Protein AF-W1YJE1-F1 (afdb_monomer_lite)

Radius of gyration: 13.72 Å; chains: 1; bounding box: 38×40×28 Å

Organism: NCBI:txid408170

pLDDT: mean 97.0, std 4.39, range [67.75, 98.88]

Foldseek 3Di:
DLVVDAAFEEWEFEDDDPFGKGAEDDDVQVVCVVNRYHYLNYPPPDPDGIDTDHVVSCVVSPGPYYHYDAPDPDPVDRPRVVVVVVVVVPPD

InterPro domains:
  IPR002491 ABC transporter periplasmic binding domain [PS50983] (1-92)
  IPR050902 ABC Transporter Solute-Binding [PTHR30535] (3-91)

Structure (mmCIF, N/CA/C/O backbone):
data_AF-W1YJE1-F1
#
_entry.id   AF-W1YJE1-F1
#
loop_
_atom_site.group_PDB
_atom_site.id
_atom_site.type_symbol
_atom_site.label_atom_id
_atom_site.label_alt_id
_atom_site.label_comp_id
_atom_site.label_asym_id
_atom_site.label_entity_id
_atom_site.label_seq_id
_atom_site.pdbx_PDB_ins_code
_atom_site.Cartn_x
_atom_site.Cartn_y
_atom_site.Cartn_z
_atom_site.occupancy
_atom_site.B_iso_or_equiv
_atom_site.auth_seq_id
_atom_site.auth_comp_id
_atom_site.auth_asym_id
_atom_site.auth_atom_id
_atom_site.pdbx_PDB_model_num
ATOM 1 N N . LYS A 1 1 ? 1.196 -26.485 -0.244 1.00 67.75 1 LYS A N 1
ATOM 2 C CA . LYS A 1 1 ? 1.019 -25.581 -1.418 1.00 67.75 1 LYS A CA 1
ATOM 3 C C . LYS A 1 1 ? 0.527 -24.229 -0.884 1.00 67.75 1 LYS A C 1
ATOM 5 O O . LYS A 1 1 ? 0.013 -24.227 0.222 1.00 67.75 1 LYS A O 1
ATOM 10 N N . LEU A 1 2 ? 0.649 -23.102 -1.607 1.00 81.62 2 LEU A N 1
ATOM 11 C CA . LEU A 1 2 ? 0.176 -21.781 -1.114 1.00 81.62 2 LEU A CA 1
ATOM 12 C C . LEU A 1 2 ? -1.279 -21.810 -0.605 1.00 81.62 2 LEU A C 1
ATOM 14 O O . LEU A 1 2 ? -1.594 -21.177 0.390 1.00 81.62 2 LEU A O 1
ATOM 18 N N . LYS A 1 3 ? -2.132 -22.625 -1.238 1.00 83.44 3 LYS A N 1
ATOM 19 C CA . LYS A 1 3 ? -3.535 -22.850 -0.853 1.00 83.44 3 LYS A CA 1
ATOM 20 C C . LYS A 1 3 ? -3.761 -23.371 0.580 1.00 83.44 3 LYS A C 1
ATOM 22 O O . LYS A 1 3 ? -4.884 -23.302 1.054 1.00 83.44 3 LYS A O 1
ATOM 27 N N . ASP A 1 4 ? -2.734 -23.933 1.219 1.00 91.50 4 ASP A N 1
ATOM 28 C CA . ASP A 1 4 ? -2.827 -24.546 2.552 1.00 91.50 4 ASP A CA 1
ATOM 29 C C . ASP A 1 4 ? -2.267 -23.613 3.651 1.00 91.50 4 ASP A C 1
ATOM 31 O O . ASP A 1 4 ? -2.263 -23.972 4.825 1.00 91.50 4 ASP A O 1
ATOM 35 N N . LEU A 1 5 ? -1.764 -22.430 3.273 1.00 95.12 5 LEU A N 1
ATOM 36 C CA . LEU A 1 5 ? -1.234 -21.413 4.183 1.00 95.12 5 LEU A CA 1
ATOM 37 C C . LEU A 1 5 ? -2.264 -20.290 4.397 1.00 95.12 5 LEU A C 1
ATOM 39 O O . LEU A 1 5 ? -3.067 -20.017 3.499 1.00 95.12 5 LEU A O 1
ATOM 43 N N . PRO A 1 6 ? -2.250 -19.611 5.560 1.00 96.06 6 PRO A N 1
ATOM 44 C CA . PRO A 1 6 ? -3.142 -18.486 5.805 1.00 96.06 6 PRO A CA 1
ATOM 45 C C . PRO A 1 6 ? -2.850 -17.334 4.837 1.00 96.06 6 PRO A C 1
ATOM 47 O O . PRO A 1 6 ? -1.693 -16.980 4.602 1.00 96.06 6 PRO A O 1
ATOM 50 N N . ARG A 1 7 ? -3.917 -16.730 4.308 1.00 97.44 7 ARG A N 1
ATOM 51 C CA . ARG A 1 7 ? -3.843 -15.501 3.506 1.00 97.44 7 ARG A CA 1
ATOM 52 C C . ARG A 1 7 ? -3.452 -14.316 4.391 1.00 97.44 7 ARG A C 1
ATOM 54 O O . ARG A 1 7 ? -3.677 -14.353 5.602 1.00 97.44 7 ARG A O 1
ATOM 61 N N . LYS A 1 8 ? -2.871 -13.281 3.789 1.00 98.25 8 LYS A N 1
ATOM 62 C CA . LYS A 1 8 ? -2.415 -12.063 4.468 1.00 98.25 8 LYS A CA 1
ATOM 63 C C . LYS A 1 8 ? -3.105 -10.833 3.911 1.00 98.25 8 LYS A C 1
ATOM 65 O O . LYS A 1 8 ? -3.208 -10.676 2.699 1.00 98.25 8 LYS A O 1
ATOM 70 N N . ARG A 1 9 ? -3.555 -9.958 4.802 1.00 98.69 9 ARG A N 1
ATOM 71 C CA . ARG A 1 9 ? -4.137 -8.657 4.478 1.00 98.69 9 ARG A CA 1
ATOM 72 C C . ARG A 1 9 ? -3.005 -7.680 4.206 1.00 98.69 9 ARG A C 1
ATOM 74 O O . ARG A 1 9 ? -2.116 -7.527 5.040 1.00 98.69 9 ARG A O 1
ATOM 81 N N . VAL A 1 10 ? -3.026 -7.020 3.059 1.00 98.88 10 VAL A N 1
ATOM 82 C CA . VAL A 1 10 ? -1.975 -6.076 2.673 1.00 98.88 10 VAL A CA 1
ATOM 83 C C . VAL A 1 10 ? -2.567 -4.724 2.326 1.00 98.88 10 VAL A C 1
ATOM 85 O O . VAL A 1 10 ? -3.637 -4.642 1.730 1.00 98.88 10 VAL A O 1
ATOM 88 N N . PHE A 1 11 ? -1.860 -3.662 2.679 1.00 98.88 11 PHE A N 1
ATOM 89 C CA . PHE A 1 11 ? -2.149 -2.308 2.232 1.00 98.88 11 PHE A CA 1
ATOM 90 C C . PHE A 1 11 ? -1.018 -1.834 1.322 1.00 98.88 11 PHE A C 1
ATOM 92 O O . PHE A 1 11 ? 0.149 -2.010 1.660 1.00 98.88 11 PHE A O 1
ATOM 99 N N . ILE A 1 12 ? -1.350 -1.266 0.163 1.00 98.88 12 ILE A N 1
ATOM 100 C CA . ILE A 1 12 ? -0.358 -0.728 -0.771 1.00 98.88 12 ILE A CA 1
ATOM 101 C C . ILE A 1 12 ? -0.241 0.770 -0.525 1.00 98.88 12 ILE A C 1
ATOM 103 O O . ILE A 1 12 ? -1.190 1.511 -0.765 1.00 98.88 12 ILE A O 1
ATOM 107 N N . TYR A 1 13 ? 0.919 1.205 -0.059 1.00 98.81 13 TYR A N 1
ATOM 108 C CA . TYR A 1 13 ? 1.236 2.599 0.184 1.00 98.81 13 TYR A CA 1
ATOM 109 C C . TYR A 1 13 ? 2.157 3.107 -0.923 1.00 98.81 13 TYR A C 1
ATOM 111 O O . TYR A 1 13 ? 3.329 2.740 -1.001 1.00 98.81 13 TYR A O 1
ATOM 119 N N . ASP A 1 14 ? 1.609 3.930 -1.805 1.00 98.75 14 ASP A N 1
ATOM 120 C CA . ASP A 1 14 ? 2.375 4.545 -2.884 1.00 98.75 14 ASP A CA 1
ATOM 121 C C . ASP A 1 14 ? 3.095 5.805 -2.394 1.00 98.75 14 ASP A C 1
ATOM 123 O O . ASP A 1 14 ? 4.317 5.942 -2.477 1.00 98.75 14 ASP A O 1
ATOM 127 N N . SER A 1 15 ? 2.303 6.713 -1.837 1.00 98.38 15 SER A N 1
ATOM 128 C CA . SER A 1 15 ? 2.685 8.044 -1.387 1.00 98.38 15 SER A CA 1
ATOM 129 C C . SER A 1 15 ? 1.551 8.625 -0.537 1.00 98.38 15 SER A C 1
ATOM 131 O O . SER A 1 15 ? 0.501 7.999 -0.368 1.00 98.38 15 SER A O 1
ATOM 133 N N . GLU A 1 16 ? 1.731 9.832 -0.007 1.00 97.06 16 GLU A N 1
ATOM 134 C CA . GLU A 1 16 ? 0.643 10.569 0.626 1.00 97.06 16 GLU A CA 1
ATOM 135 C C . GLU A 1 16 ? 0.737 12.073 0.369 1.00 97.06 16 GLU A C 1
ATOM 137 O O . GLU A 1 16 ? 1.814 12.635 0.181 1.00 97.06 16 GLU A O 1
ATOM 142 N N . ASP A 1 17 ? -0.425 12.715 0.416 1.00 95.00 17 ASP A N 1
ATOM 143 C CA . ASP A 1 17 ? -0.599 14.167 0.470 1.00 95.00 17 ASP A CA 1
ATOM 144 C C . ASP A 1 17 ? -1.835 14.437 1.339 1.00 95.00 17 ASP A C 1
ATOM 146 O O . ASP A 1 17 ? -2.973 14.518 0.854 1.00 95.00 17 ASP A O 1
ATOM 150 N N . GLY A 1 18 ? -1.613 14.370 2.657 1.00 95.00 18 GLY A N 1
ATOM 151 C CA . GLY A 1 18 ? -2.636 14.337 3.713 1.00 95.00 18 GLY A CA 1
ATOM 152 C C . GLY A 1 18 ? -3.415 13.017 3.803 1.00 95.00 18 GLY A C 1
ATOM 153 O O . GLY A 1 18 ? -3.718 12.547 4.894 1.00 95.00 18 GLY A O 1
ATOM 154 N N . GLN A 1 19 ? -3.712 12.400 2.661 1.00 97.56 19 GLN A N 1
ATOM 155 C CA . GLN A 1 19 ? -4.354 11.093 2.529 1.00 97.56 19 GLN A CA 1
ATOM 156 C C . GLN A 1 19 ? -3.429 10.135 1.774 1.00 97.56 19 GLN A C 1
ATOM 158 O O . GLN A 1 19 ? -2.715 10.590 0.870 1.00 97.56 19 GLN A O 1
ATOM 163 N N . PRO A 1 20 ? -3.466 8.825 2.076 1.00 98.25 20 PRO A N 1
ATOM 164 C CA . PRO A 1 20 ? -2.651 7.863 1.360 1.00 98.25 20 PRO A CA 1
ATOM 165 C C . PRO A 1 20 ? -3.145 7.713 -0.079 1.00 98.25 20 PRO A C 1
ATOM 167 O O . PRO A 1 20 ? -4.344 7.565 -0.332 1.00 98.25 20 PRO A O 1
ATOM 170 N N . PHE A 1 21 ? -2.219 7.699 -1.026 1.00 98.75 21 PHE A N 1
ATOM 171 C CA . PHE A 1 21 ? -2.475 7.247 -2.384 1.00 98.75 21 PHE A CA 1
ATOM 172 C C . PHE A 1 21 ? -2.239 5.735 -2.448 1.00 98.75 21 PHE A C 1
ATOM 174 O O . PHE A 1 21 ? -1.225 5.225 -1.965 1.00 98.75 21 PHE A O 1
ATOM 181 N N . THR A 1 22 ? -3.213 4.991 -2.970 1.00 98.88 22 THR A N 1
ATOM 182 C CA . THR A 1 22 ? -3.236 3.527 -2.862 1.00 98.88 22 THR A CA 1
ATOM 183 C C . THR A 1 22 ? -3.918 2.871 -4.058 1.00 98.88 22 THR A C 1
ATOM 185 O O . THR A 1 22 ? -4.644 3.521 -4.819 1.00 98.88 22 THR A O 1
ATOM 188 N N . ALA A 1 23 ? -3.675 1.571 -4.225 1.00 98.81 23 ALA A N 1
ATOM 189 C CA . ALA A 1 23 ? -4.342 0.747 -5.220 1.00 98.81 23 ALA A CA 1
ATOM 190 C C . ALA A 1 23 ? -5.679 0.227 -4.674 1.00 98.81 23 ALA A C 1
ATOM 192 O O . ALA A 1 23 ? -5.730 -0.239 -3.538 1.00 98.81 23 ALA A O 1
ATOM 193 N N . PHE A 1 24 ? -6.733 0.226 -5.491 1.00 98.69 24 PHE A N 1
ATOM 194 C CA . PHE A 1 24 ? -8.043 -0.339 -5.135 1.00 98.69 24 PHE A CA 1
ATOM 195 C C . PHE A 1 24 ? -8.303 -1.635 -5.908 1.00 98.69 24 PHE A C 1
ATOM 197 O O . PHE A 1 24 ? -8.112 -2.730 -5.374 1.00 98.69 24 PHE A O 1
ATOM 204 N N . GLU A 1 25 ? -8.673 -1.535 -7.184 1.00 98.50 25 GLU A N 1
ATOM 205 C CA . GLU A 1 25 ? -8.998 -2.684 -8.034 1.00 98.50 25 GLU A CA 1
ATOM 206 C C . GLU A 1 25 ? -8.004 -2.869 -9.191 1.00 98.50 25 GLU A C 1
ATOM 208 O O . GLU A 1 25 ? -7.069 -2.096 -9.400 1.00 98.50 25 GLU A O 1
ATOM 213 N N . GLY A 1 26 ? -8.187 -3.934 -9.969 1.00 98.25 26 GLY A N 1
ATOM 214 C CA . GLY A 1 26 ? -7.410 -4.178 -11.183 1.00 98.25 26 GLY A CA 1
ATOM 215 C C . GLY A 1 26 ? -6.094 -4.916 -10.938 1.00 98.25 26 GLY A C 1
ATOM 216 O O . GLY A 1 26 ? -6.021 -5.832 -10.119 1.00 98.25 26 GLY A O 1
ATOM 217 N N . TYR A 1 27 ? -5.064 -4.573 -11.719 1.00 98.62 27 TYR A N 1
ATOM 218 C CA . TYR A 1 27 ? -3.868 -5.406 -11.882 1.00 98.62 27 TYR A CA 1
ATOM 219 C C . TYR A 1 27 ? -3.150 -5.713 -10.561 1.00 98.62 27 TYR A C 1
ATOM 221 O O . TYR A 1 27 ? -3.007 -6.886 -10.225 1.00 98.62 27 TYR A O 1
ATOM 229 N N . THR A 1 28 ? -2.765 -4.686 -9.791 1.00 98.56 28 THR A N 1
ATOM 230 C CA . THR A 1 28 ? -2.031 -4.831 -8.518 1.00 98.56 28 THR A CA 1
ATOM 231 C C . THR A 1 28 ? -2.767 -5.752 -7.543 1.00 98.56 28 THR A C 1
ATOM 233 O O . THR A 1 28 ? -2.192 -6.705 -7.022 1.00 98.56 28 THR A O 1
ATOM 236 N N . THR A 1 29 ? -4.068 -5.528 -7.358 1.00 98.56 29 THR A N 1
ATOM 237 C CA . THR A 1 29 ? -4.924 -6.359 -6.503 1.00 98.56 29 THR A CA 1
ATOM 238 C C . THR A 1 29 ? -5.007 -7.801 -7.010 1.00 98.56 29 THR A C 1
ATOM 240 O O . THR A 1 29 ? -4.905 -8.744 -6.224 1.00 98.56 29 THR A O 1
ATOM 243 N N . ASN A 1 30 ? -5.169 -7.999 -8.319 1.00 98.56 30 ASN A N 1
ATOM 244 C CA . ASN A 1 30 ? -5.346 -9.329 -8.899 1.00 98.56 30 ASN A CA 1
ATOM 245 C C . ASN A 1 30 ? -4.077 -10.182 -8.819 1.00 98.56 30 ASN A C 1
ATOM 247 O O . ASN A 1 30 ? -4.180 -11.369 -8.512 1.00 98.56 30 ASN A O 1
ATOM 251 N N . ILE A 1 31 ? -2.891 -9.604 -9.034 1.00 98.50 31 ILE A N 1
ATOM 252 C CA . ILE A 1 31 ? -1.634 -10.358 -8.923 1.00 98.50 31 ILE A CA 1
ATOM 253 C C . ILE A 1 31 ? -1.309 -10.727 -7.469 1.00 98.50 31 ILE A C 1
ATOM 255 O O . ILE A 1 31 ? -0.864 -11.844 -7.214 1.00 98.50 31 ILE A O 1
ATOM 259 N N . LEU A 1 32 ? -1.596 -9.844 -6.503 1.00 98.38 32 LEU A N 1
ATOM 260 C CA . LEU A 1 32 ? -1.369 -10.113 -5.078 1.00 98.38 32 LEU A CA 1
ATOM 261 C C . LEU A 1 32 ? -2.272 -11.252 -4.576 1.00 98.38 32 LEU A C 1
ATOM 263 O O . LEU A 1 32 ? -1.816 -12.142 -3.849 1.00 98.38 32 LEU A O 1
ATOM 267 N N . LYS A 1 33 ? -3.520 -11.318 -5.062 1.00 97.56 33 LYS A N 1
ATOM 268 C CA . LYS A 1 33 ? -4.455 -12.405 -4.727 1.00 97.56 33 LYS A CA 1
ATOM 269 C C . LYS A 1 33 ? -3.899 -13.792 -5.072 1.00 97.56 33 LYS A C 1
ATOM 271 O O . LYS A 1 33 ? -4.177 -14.737 -4.324 1.00 97.56 33 LYS A O 1
ATOM 276 N N . LEU A 1 34 ? -3.105 -13.913 -6.146 1.00 97.12 34 LEU A N 1
ATOM 277 C CA . LEU A 1 34 ? -2.499 -15.178 -6.597 1.00 97.12 34 LEU A CA 1
ATOM 278 C C . LEU A 1 34 ? -1.494 -15.752 -5.590 1.00 97.12 34 LEU A C 1
ATOM 280 O O . LEU A 1 34 ? -1.333 -16.970 -5.518 1.00 97.12 34 LEU A O 1
ATOM 284 N N . ILE A 1 35 ? -0.849 -14.894 -4.796 1.00 96.94 35 ILE A N 1
ATOM 285 C CA . ILE A 1 35 ? 0.128 -15.294 -3.773 1.00 96.94 35 ILE A CA 1
ATOM 286 C C . ILE A 1 35 ? -0.458 -15.309 -2.355 1.00 96.94 35 ILE A C 1
ATOM 288 O O . ILE A 1 35 ? 0.276 -15.475 -1.387 1.00 96.94 35 ILE A O 1
ATOM 292 N N . GLY A 1 36 ? -1.780 -15.162 -2.220 1.00 97.38 36 GLY A N 1
ATOM 293 C CA . GLY A 1 36 ? -2.444 -15.134 -0.916 1.00 97.38 36 GLY A CA 1
ATOM 294 C C . GLY A 1 36 ? -2.379 -13.785 -0.199 1.00 97.38 36 GLY A C 1
ATOM 295 O O . GLY A 1 36 ? -2.657 -13.745 0.995 1.00 97.38 36 GLY A O 1
ATOM 296 N N . ALA A 1 37 ? -2.028 -12.707 -0.904 1.00 98.44 37 ALA A N 1
ATOM 297 C CA . ALA A 1 37 ? -2.049 -11.346 -0.384 1.00 98.44 37 ALA A CA 1
ATOM 298 C C . ALA A 1 37 ? -3.337 -10.632 -0.830 1.00 98.44 37 ALA A C 1
ATOM 300 O O . ALA A 1 37 ? -3.558 -10.395 -2.017 1.00 98.44 37 ALA A O 1
ATOM 301 N N . ASP A 1 38 ? -4.203 -10.302 0.120 1.00 98.56 38 ASP A N 1
ATOM 302 C CA . ASP A 1 38 ? -5.479 -9.635 -0.124 1.00 98.56 38 ASP A CA 1
ATOM 303 C C . ASP A 1 38 ? -5.357 -8.141 0.165 1.00 98.56 38 ASP A C 1
ATOM 305 O O . ASP A 1 38 ? -5.149 -7.740 1.311 1.00 98.56 38 ASP A O 1
ATOM 309 N N . ASN A 1 39 ? -5.491 -7.314 -0.875 1.00 98.81 39 ASN A N 1
ATOM 310 C CA . ASN A 1 39 ? -5.490 -5.861 -0.728 1.00 98.81 39 ASN A CA 1
ATOM 311 C C . ASN A 1 39 ? -6.706 -5.402 0.093 1.00 98.81 39 ASN A C 1
ATOM 313 O O . ASN A 1 39 ? -7.844 -5.593 -0.337 1.00 98.81 39 ASN A O 1
ATOM 317 N N . VAL A 1 40 ? -6.469 -4.746 1.230 1.00 98.81 40 VAL A N 1
ATOM 318 C CA . VAL A 1 40 ? -7.525 -4.244 2.122 1.00 98.81 40 VAL A CA 1
ATOM 319 C C . VAL A 1 40 ? -8.373 -3.122 1.522 1.00 98.81 40 VAL A C 1
ATOM 321 O O . VAL A 1 40 ? -9.462 -2.850 2.024 1.00 98.81 40 VAL A O 1
ATOM 324 N N . MET A 1 4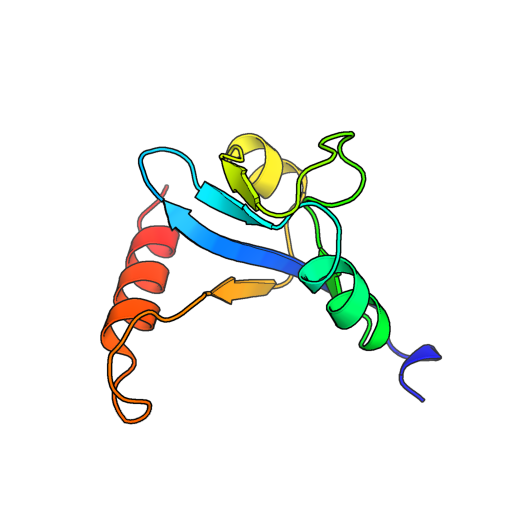1 ? -7.902 -2.482 0.452 1.00 98.75 41 MET A N 1
ATOM 325 C CA . MET A 1 41 ? -8.640 -1.432 -0.252 1.00 98.75 41 MET A CA 1
ATOM 326 C C . MET A 1 41 ? -9.549 -1.983 -1.366 1.00 98.75 41 MET A C 1
ATOM 328 O O . MET A 1 41 ? -10.389 -1.253 -1.886 1.00 98.75 41 MET A O 1
ATOM 332 N N . SER A 1 42 ? -9.416 -3.265 -1.731 1.00 98.62 42 SER A N 1
ATOM 333 C CA . SER A 1 42 ? -10.299 -3.931 -2.704 1.00 98.62 42 SER A CA 1
ATOM 334 C C . SER A 1 42 ? -11.644 -4.293 -2.064 1.00 98.62 42 SER A C 1
ATOM 336 O O . SER A 1 42 ? -11.725 -4.602 -0.876 1.00 98.62 42 SER A O 1
ATOM 338 N N . GLY A 1 43 ? -12.715 -4.273 -2.854 1.00 97.38 43 GLY A N 1
ATOM 339 C CA . GLY A 1 43 ? -14.077 -4.597 -2.429 1.00 97.38 43 GLY A CA 1
ATOM 340 C C . GLY A 1 43 ? -14.823 -3.445 -1.753 1.00 97.38 43 GLY A C 1
ATOM 341 O O . GLY A 1 43 ? -15.948 -3.641 -1.305 1.00 97.38 43 GLY A O 1
ATOM 342 N N . LEU A 1 44 ? -14.240 -2.242 -1.706 1.00 97.44 44 LEU A N 1
ATOM 343 C CA . LEU A 1 44 ? -14.839 -1.056 -1.075 1.00 97.44 44 LEU A CA 1
ATOM 344 C C . LEU A 1 44 ? -15.767 -0.254 -2.011 1.00 97.44 44 LEU A C 1
ATOM 346 O O . LEU A 1 44 ? -16.182 0.851 -1.673 1.00 97.44 44 LEU A O 1
ATOM 350 N N . GLY A 1 45 ? -16.080 -0.780 -3.200 1.00 96.25 45 GLY A N 1
ATOM 351 C CA . GLY A 1 45 ? -16.943 -0.113 -4.187 1.00 96.25 45 GLY A CA 1
ATOM 352 C C . GLY A 1 45 ? -16.266 1.016 -4.974 1.00 96.25 45 GLY A C 1
ATOM 353 O O . GLY A 1 45 ? -16.943 1.777 -5.662 1.00 96.25 45 GLY A O 1
ATOM 354 N N . VAL A 1 46 ? -14.937 1.129 -4.896 1.00 97.31 46 VAL A N 1
ATOM 355 C CA . VAL A 1 46 ? -14.146 2.106 -5.656 1.00 97.31 46 VAL A CA 1
ATOM 356 C C . VAL A 1 46 ? -13.616 1.446 -6.929 1.00 97.31 46 VAL A C 1
ATOM 358 O O . VAL A 1 46 ? -12.586 0.780 -6.910 1.00 97.31 46 VAL A O 1
ATOM 361 N N . ASP A 1 47 ? -14.306 1.653 -8.053 1.00 97.00 47 ASP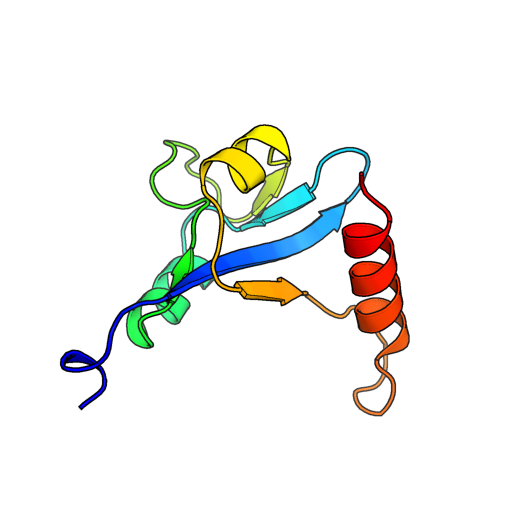 A N 1
ATOM 362 C CA . ASP A 1 47 ? -13.899 1.123 -9.364 1.00 97.00 47 ASP A CA 1
ATOM 363 C C . ASP A 1 47 ? -12.802 1.988 -10.013 1.00 97.00 47 ASP A C 1
ATOM 365 O O . ASP A 1 47 ? -13.013 2.735 -10.974 1.00 97.00 47 ASP A O 1
ATOM 369 N N . LYS A 1 48 ? -11.617 1.974 -9.396 1.00 98.06 48 LYS A N 1
ATOM 370 C CA . LYS A 1 48 ? -10.400 2.640 -9.876 1.00 98.06 48 LYS A CA 1
ATOM 371 C C . LYS A 1 48 ? -9.198 1.743 -9.623 1.00 98.06 48 LYS A C 1
ATOM 373 O O . LYS A 1 48 ? -9.179 0.969 -8.672 1.00 98.06 48 LYS A O 1
ATOM 378 N N . THR A 1 49 ? -8.159 1.883 -10.441 1.00 98.25 49 THR A N 1
ATOM 379 C CA . THR A 1 49 ? -6.884 1.207 -10.172 1.00 98.25 49 THR A CA 1
ATOM 380 C C . THR A 1 49 ? -6.139 1.874 -9.025 1.00 98.25 49 THR A C 1
ATOM 382 O O . THR A 1 49 ? -5.742 1.191 -8.088 1.00 98.25 49 THR A O 1
ATOM 385 N N . TRP A 1 50 ? -6.019 3.203 -9.068 1.00 98.62 50 TRP A N 1
ATOM 386 C CA . TRP A 1 50 ? -5.355 4.024 -8.058 1.00 98.62 50 TRP A CA 1
ATOM 387 C C . TRP A 1 50 ? -6.184 5.265 -7.733 1.00 98.62 50 TRP A C 1
ATOM 389 O O . TRP A 1 50 ? -6.745 5.897 -8.633 1.00 98.62 50 TRP A O 1
ATOM 399 N N . ALA A 1 51 ? -6.269 5.612 -6.452 1.00 98.44 51 ALA A N 1
ATOM 400 C CA . ALA A 1 51 ? -6.934 6.822 -5.977 1.00 98.44 51 ALA A CA 1
ATOM 401 C C . ALA A 1 51 ? -6.456 7.192 -4.562 1.00 98.44 51 ALA A C 1
ATOM 403 O O . ALA A 1 51 ? -5.767 6.410 -3.903 1.00 98.44 51 ALA A O 1
ATOM 404 N N . LYS A 1 52 ? -6.849 8.380 -4.082 1.00 98.38 52 LYS A N 1
ATOM 405 C CA . LYS A 1 52 ? -6.720 8.725 -2.659 1.00 98.38 52 LYS A CA 1
ATOM 406 C C . LYS A 1 52 ? -7.645 7.820 -1.831 1.00 98.38 52 LYS A C 1
ATOM 408 O O . LYS A 1 52 ? -8.812 7.644 -2.182 1.00 98.38 52 LYS A O 1
ATOM 413 N N . GLY A 1 53 ? -7.103 7.233 -0.770 1.00 97.81 53 GLY A N 1
ATOM 414 C CA . GLY A 1 53 ? -7.839 6.517 0.270 1.00 97.81 53 GLY A CA 1
ATOM 415 C C . GLY A 1 53 ? -8.016 7.369 1.527 1.00 97.81 53 GLY A C 1
ATOM 416 O O . GLY A 1 53 ? -7.785 8.573 1.515 1.00 97.81 53 GLY A O 1
ATOM 417 N N . SER A 1 54 ? -8.402 6.739 2.635 1.00 97.81 54 SER A N 1
ATOM 418 C CA . SER A 1 54 ? -8.488 7.387 3.949 1.00 97.81 54 SER A CA 1
ATOM 419 C C . SER A 1 54 ? -7.741 6.548 4.981 1.00 97.81 54 SER A C 1
ATOM 421 O O . SER A 1 54 ? -7.832 5.317 4.965 1.00 97.81 54 SER A O 1
ATOM 423 N N . TRP A 1 55 ? -7.016 7.211 5.884 1.00 97.94 55 TRP A N 1
ATOM 424 C CA . TRP A 1 55 ? -6.310 6.536 6.972 1.00 97.94 55 TRP A CA 1
ATOM 425 C C . TRP A 1 55 ? -7.280 5.822 7.913 1.00 97.94 55 TRP A C 1
ATOM 427 O O . TRP A 1 55 ? -6.999 4.707 8.334 1.00 97.94 55 TRP A O 1
ATOM 437 N N . GLU A 1 56 ? -8.467 6.381 8.147 1.00 98.06 56 GLU A N 1
ATOM 438 C 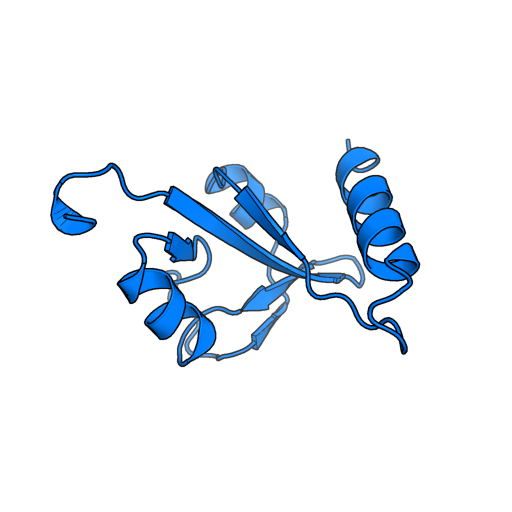CA . GLU A 1 56 ? -9.535 5.750 8.927 1.00 98.06 56 GLU A CA 1
ATOM 439 C C . GLU A 1 56 ? -9.958 4.406 8.322 1.00 98.06 56 GLU A C 1
ATOM 441 O O . GLU A 1 56 ? -10.167 3.435 9.047 1.00 98.06 56 GLU A O 1
ATOM 446 N N . THR A 1 57 ? -10.024 4.321 6.990 1.00 98.44 57 THR A N 1
ATOM 447 C CA . THR A 1 57 ? -10.321 3.063 6.291 1.00 98.44 57 THR A CA 1
ATOM 448 C C . THR A 1 57 ? -9.188 2.053 6.466 1.00 98.44 57 THR A C 1
ATOM 450 O O . THR A 1 57 ? -9.447 0.885 6.754 1.00 98.44 57 THR A O 1
ATOM 453 N N . VAL A 1 58 ? -7.932 2.489 6.331 1.00 98.44 58 VAL A N 1
ATOM 454 C CA . VAL A 1 58 ? -6.756 1.621 6.519 1.00 98.44 58 VAL A CA 1
ATOM 455 C C . VAL A 1 58 ? -6.695 1.092 7.956 1.00 98.44 58 VAL A C 1
ATOM 457 O O . VAL A 1 58 ? -6.501 -0.106 8.152 1.00 98.44 58 VAL A O 1
ATOM 460 N N . ILE A 1 59 ? -6.942 1.952 8.948 1.00 98.25 59 ILE A N 1
ATOM 461 C CA . ILE A 1 59 ? -7.000 1.600 10.374 1.00 98.25 59 ILE A CA 1
ATOM 462 C C . ILE A 1 59 ? -8.123 0.593 10.634 1.00 98.25 59 ILE A C 1
ATOM 464 O O . ILE A 1 59 ? -7.880 -0.450 11.238 1.00 98.25 59 ILE A O 1
ATOM 468 N N . ALA A 1 60 ? -9.337 0.859 10.136 1.00 98.50 60 ALA A N 1
ATOM 469 C CA . ALA A 1 60 ? -10.477 -0.044 10.297 1.00 98.50 60 ALA A CA 1
ATOM 470 C C . ALA A 1 60 ? -10.219 -1.420 9.666 1.00 98.50 60 ALA A C 1
ATOM 472 O O . ALA A 1 60 ? -10.661 -2.444 10.189 1.00 98.50 60 ALA A O 1
ATOM 473 N N . GLN A 1 61 ? -9.480 -1.452 8.556 1.00 98.50 61 GLN A N 1
ATOM 474 C CA . GLN A 1 61 ? -9.119 -2.692 7.888 1.00 98.50 61 GLN A CA 1
ATOM 475 C C . GLN A 1 61 ? -7.926 -3.418 8.523 1.00 98.50 61 GLN A C 1
ATOM 477 O O . GLN A 1 61 ? -7.788 -4.617 8.276 1.00 98.50 61 GLN A O 1
ATOM 482 N N . ASN A 1 62 ? -7.083 -2.750 9.311 1.00 98.50 62 ASN A N 1
ATOM 483 C CA . ASN A 1 62 ? -5.976 -3.347 10.065 1.00 98.50 62 ASN A CA 1
ATOM 484 C C . ASN A 1 62 ? -5.134 -4.360 9.239 1.00 98.50 62 ASN A C 1
ATOM 486 O O . ASN A 1 62 ? -5.257 -5.575 9.438 1.00 98.50 62 ASN A O 1
ATOM 490 N N . PRO A 1 63 ? -4.359 -3.902 8.234 1.00 98.75 63 PRO A N 1
ATOM 491 C CA . PRO A 1 63 ? -3.567 -4.786 7.375 1.00 98.75 63 PRO A CA 1
ATOM 492 C C . PRO A 1 63 ? -2.443 -5.498 8.151 1.00 98.75 63 PRO A C 1
ATOM 494 O O . PRO A 1 63 ? -1.815 -4.906 9.022 1.00 98.75 63 PRO A O 1
ATOM 497 N N . ASP A 1 64 ? -2.132 -6.748 7.781 1.00 98.69 64 ASP A N 1
ATOM 498 C CA . ASP A 1 64 ? -0.993 -7.497 8.339 1.00 98.69 64 ASP A CA 1
ATOM 499 C C . ASP A 1 64 ? 0.354 -6.920 7.864 1.00 98.69 64 ASP A C 1
ATOM 501 O O . ASP A 1 64 ? 1.352 -6.976 8.581 1.00 98.69 64 ASP A O 1
ATOM 505 N N . TYR A 1 65 ? 0.391 -6.405 6.629 1.00 98.81 65 TYR A N 1
ATOM 506 C CA . TYR A 1 65 ? 1.584 -5.837 6.000 1.00 98.81 65 TYR A CA 1
ATOM 507 C C . TYR A 1 65 ? 1.255 -4.559 5.228 1.00 98.81 65 TYR A C 1
ATOM 509 O O . TYR A 1 65 ? 0.200 -4.450 4.599 1.00 98.81 65 TYR A O 1
ATOM 517 N N . ILE A 1 66 ? 2.213 -3.634 5.195 1.00 98.81 66 ILE A N 1
ATOM 518 C CA . ILE A 1 66 ? 2.202 -2.476 4.299 1.00 98.81 66 ILE A CA 1
ATOM 519 C C . ILE A 1 66 ? 3.266 -2.703 3.222 1.00 98.81 66 ILE A C 1
ATOM 521 O O . ILE A 1 66 ? 4.437 -2.910 3.533 1.00 98.81 66 ILE A O 1
ATOM 525 N N . ILE A 1 67 ? 2.851 -2.690 1.958 1.00 98.81 67 ILE A N 1
ATOM 526 C CA . ILE A 1 67 ? 3.727 -2.756 0.786 1.00 98.81 67 ILE A CA 1
ATOM 527 C C . ILE A 1 67 ? 3.968 -1.321 0.331 1.00 98.81 67 ILE A C 1
ATOM 529 O O . ILE A 1 67 ? 3.017 -0.637 -0.034 1.00 98.81 67 ILE A O 1
ATOM 533 N N . ILE A 1 68 ? 5.220 -0.871 0.350 1.00 98.81 68 ILE A N 1
ATOM 534 C CA . ILE A 1 68 ? 5.590 0.513 0.040 1.00 98.81 68 ILE A CA 1
ATOM 535 C C . ILE A 1 68 ? 6.216 0.571 -1.355 1.00 98.81 68 ILE A C 1
ATOM 537 O O . ILE A 1 68 ? 7.142 -0.188 -1.643 1.00 98.81 68 ILE A O 1
ATOM 541 N N . ALA A 1 69 ? 5.717 1.460 -2.215 1.00 98.56 69 ALA A N 1
ATOM 542 C CA . ALA A 1 69 ? 6.391 1.784 -3.470 1.00 98.56 69 ALA A CA 1
ATOM 543 C C . ALA A 1 69 ? 7.611 2.668 -3.181 1.00 98.56 69 ALA A C 1
ATOM 545 O O . ALA A 1 69 ? 7.482 3.648 -2.452 1.00 98.56 69 ALA A O 1
ATOM 546 N N . ASP A 1 70 ? 8.765 2.336 -3.754 1.00 98.62 70 ASP A N 1
ATOM 547 C CA . ASP A 1 70 ? 10.002 3.118 -3.652 1.00 98.62 70 ASP A CA 1
ATOM 548 C C . ASP A 1 70 ? 10.260 3.834 -4.990 1.00 98.62 70 ASP A C 1
ATOM 550 O O . ASP A 1 70 ? 10.338 3.188 -6.039 1.00 98.62 70 ASP A O 1
ATOM 554 N N . TYR A 1 71 ? 10.344 5.165 -4.956 1.00 98.19 71 TYR A N 1
ATOM 555 C CA . TYR A 1 71 ? 10.607 6.035 -6.111 1.00 98.19 71 TYR A CA 1
ATOM 556 C C . TYR A 1 71 ? 12.076 6.467 -6.239 1.00 98.19 71 TYR A C 1
ATOM 558 O O . TYR A 1 71 ? 12.398 7.381 -7.006 1.00 98.19 71 TYR A O 1
ATOM 566 N N . GLY A 1 72 ? 12.983 5.818 -5.512 1.00 97.06 72 GLY A N 1
ATOM 567 C CA . GLY A 1 72 ? 14.419 5.978 -5.652 1.00 97.06 72 GLY A CA 1
ATOM 568 C C . GLY A 1 72 ? 14.906 5.665 -7.070 1.00 97.06 72 GLY A C 1
ATOM 569 O O . GLY A 1 72 ? 14.338 4.871 -7.820 1.00 97.06 72 GLY A O 1
ATOM 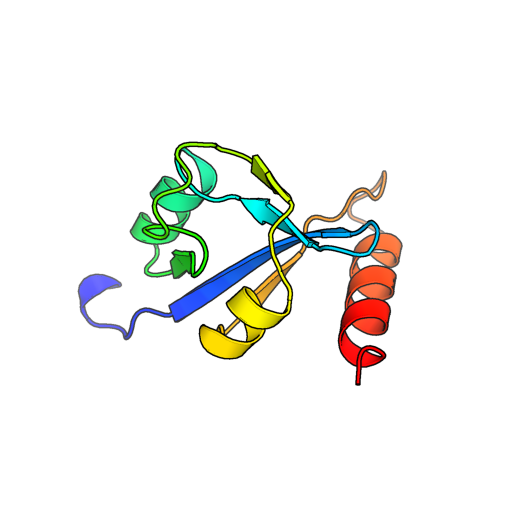570 N N . THR A 1 73 ? 16.008 6.299 -7.465 1.00 96.06 73 THR A N 1
ATOM 571 C CA . THR A 1 73 ? 16.576 6.159 -8.819 1.00 96.06 73 THR A CA 1
ATOM 572 C C . THR A 1 73 ? 17.521 4.964 -8.964 1.00 96.06 73 THR A C 1
ATOM 574 O O . THR A 1 73 ? 17.990 4.670 -10.064 1.00 96.06 73 THR A O 1
ATOM 577 N N . SER A 1 74 ? 17.831 4.272 -7.866 1.00 97.12 74 SER A N 1
ATOM 578 C CA . SER A 1 74 ? 18.781 3.163 -7.818 1.00 97.12 74 SER A CA 1
ATOM 579 C C . SER A 1 74 ? 18.353 2.143 -6.778 1.00 97.12 74 SER A C 1
ATOM 581 O O . SER A 1 74 ? 18.177 2.490 -5.621 1.00 97.12 74 SER A O 1
ATOM 583 N N . ILE A 1 75 ? 18.336 0.861 -7.149 1.00 96.19 75 ILE A N 1
ATOM 584 C CA . ILE A 1 75 ? 18.048 -0.253 -6.228 1.00 96.19 75 ILE A CA 1
ATOM 585 C C . ILE A 1 75 ? 19.098 -0.422 -5.110 1.00 96.19 75 ILE A C 1
ATOM 587 O O . ILE A 1 75 ? 18.926 -1.228 -4.204 1.00 96.19 75 ILE A O 1
ATOM 591 N N . ARG A 1 76 ? 20.231 0.291 -5.192 1.00 97.38 76 ARG A N 1
ATOM 592 C CA . ARG A 1 76 ? 21.277 0.292 -4.152 1.00 97.38 76 ARG A CA 1
ATOM 593 C C . ARG A 1 76 ? 20.978 1.261 -3.004 1.00 97.38 76 ARG A C 1
ATOM 595 O O . ARG A 1 76 ? 21.811 1.391 -2.113 1.00 97.38 76 ARG A O 1
ATOM 602 N N . ASN A 1 77 ? 19.865 1.977 -3.076 1.00 96.88 77 ASN A N 1
ATOM 603 C CA . ASN A 1 77 ? 19.433 2.964 -2.105 1.00 96.88 77 ASN A CA 1
ATOM 604 C C . ASN A 1 77 ? 17.932 2.766 -1.863 1.00 96.88 77 ASN A C 1
ATOM 606 O O . ASN A 1 77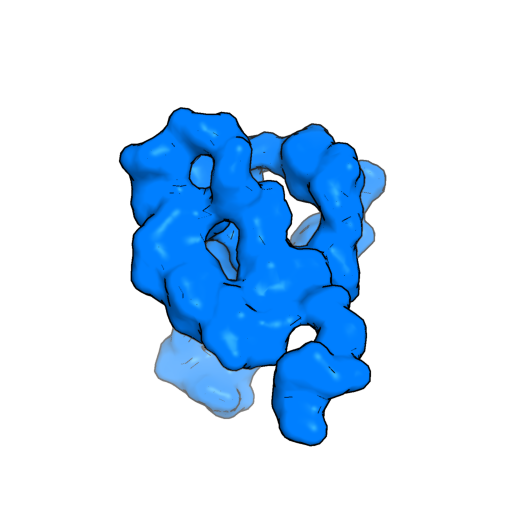 ? 17.196 2.515 -2.812 1.00 96.88 77 ASN A O 1
ATOM 610 N N . ASP A 1 78 ? 17.516 2.853 -0.607 1.00 98.12 78 ASP A N 1
ATOM 611 C CA . ASP A 1 78 ? 16.129 2.712 -0.168 1.00 98.12 78 ASP A CA 1
ATOM 612 C C . ASP A 1 78 ? 15.677 3.939 0.644 1.00 98.12 78 ASP A C 1
ATOM 614 O O . ASP A 1 78 ? 14.794 3.841 1.494 1.00 98.12 78 ASP A O 1
ATOM 618 N N . ASP A 1 79 ? 16.279 5.113 0.407 1.00 98.44 79 ASP A N 1
ATOM 619 C CA . ASP A 1 79 ? 16.019 6.318 1.202 1.00 98.44 79 ASP A CA 1
ATOM 620 C C . ASP A 1 79 ? 14.542 6.738 1.134 1.00 98.44 79 ASP A C 1
ATOM 622 O O . ASP A 1 79 ? 13.983 7.143 2.153 1.00 98.44 79 ASP A O 1
ATOM 626 N N . ASP A 1 80 ? 13.889 6.624 -0.033 1.00 98.62 80 ASP A N 1
ATOM 627 C CA . ASP A 1 80 ? 12.451 6.912 -0.182 1.00 98.62 80 ASP A CA 1
ATOM 628 C C . ASP A 1 80 ? 11.604 5.909 0.613 1.00 98.62 80 ASP A C 1
ATOM 630 O O . ASP A 1 80 ? 10.712 6.302 1.369 1.00 98.62 80 ASP A O 1
ATOM 634 N N . PHE A 1 81 ? 11.924 4.615 0.526 1.00 98.62 81 PHE A N 1
ATOM 635 C CA . PHE A 1 81 ? 11.274 3.582 1.328 1.00 98.62 81 PHE A CA 1
ATOM 636 C C . PHE A 1 81 ? 11.424 3.837 2.835 1.00 98.62 81 PHE A C 1
ATOM 638 O O . PHE A 1 81 ? 10.425 3.820 3.561 1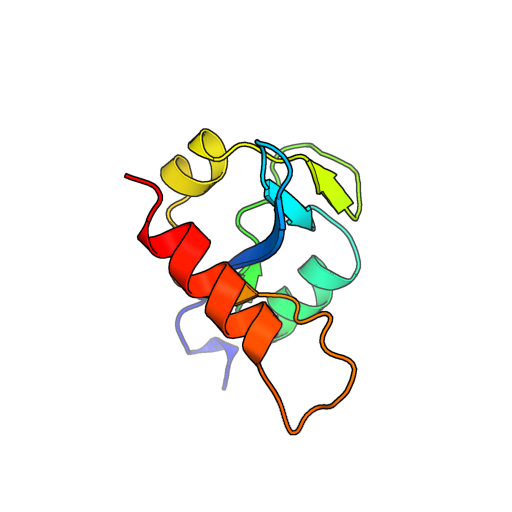.00 98.62 81 PHE A O 1
ATOM 645 N N . GLN A 1 82 ? 12.635 4.139 3.313 1.00 98.56 82 GLN A N 1
ATOM 646 C CA . GLN A 1 82 ? 12.891 4.422 4.729 1.00 98.56 82 GLN A CA 1
ATOM 647 C C . GLN A 1 82 ? 12.172 5.694 5.194 1.00 98.56 82 GLN A C 1
ATOM 649 O O . GLN A 1 82 ? 11.552 5.696 6.258 1.00 98.56 82 GLN A O 1
ATOM 654 N N . GLN A 1 83 ? 12.171 6.761 4.391 1.00 98.56 83 GLN A N 1
ATOM 655 C CA . GLN A 1 83 ? 11.435 7.989 4.711 1.00 98.56 83 GLN A CA 1
ATOM 656 C C . GLN A 1 83 ? 9.930 7.733 4.841 1.00 98.56 83 GLN A C 1
ATOM 658 O O . GLN A 1 83 ? 9.300 8.231 5.776 1.00 98.56 83 GLN A O 1
ATOM 663 N N . LYS A 1 84 ? 9.350 6.914 3.957 1.00 98.62 84 LYS A N 1
ATOM 664 C CA . LYS A 1 84 ? 7.937 6.516 4.035 1.00 98.62 84 LYS A CA 1
ATOM 665 C C . LYS A 1 84 ? 7.642 5.653 5.261 1.00 98.62 84 LYS A C 1
ATOM 667 O O . LYS A 1 84 ? 6.609 5.856 5.895 1.00 98.62 84 LYS A O 1
ATOM 672 N N . ILE A 1 85 ? 8.546 4.748 5.645 1.00 98.50 85 ILE A N 1
ATOM 673 C CA . ILE A 1 85 ? 8.429 3.991 6.902 1.00 98.50 85 ILE A CA 1
ATOM 674 C C . ILE A 1 85 ? 8.384 4.936 8.100 1.00 98.50 85 ILE A C 1
ATOM 676 O O . ILE A 1 85 ? 7.481 4.828 8.929 1.00 98.50 85 ILE A O 1
ATOM 680 N N . GLU A 1 86 ? 9.343 5.853 8.207 1.00 98.38 86 GLU A N 1
ATOM 681 C CA . GLU A 1 86 ? 9.407 6.778 9.340 1.00 98.38 86 GLU A CA 1
ATOM 682 C C . GLU A 1 86 ? 8.200 7.720 9.359 1.00 98.38 86 GLU A C 1
ATOM 684 O O . GLU A 1 86 ? 7.658 8.025 10.425 1.00 98.38 86 GLU A O 1
ATOM 689 N N . LYS A 1 87 ? 7.691 8.108 8.185 1.00 97.50 87 LYS A N 1
ATOM 690 C CA . LYS A 1 87 ? 6.451 8.875 8.074 1.00 97.50 87 LYS A CA 1
ATOM 691 C C . LYS A 1 87 ? 5.245 8.112 8.626 1.00 97.50 87 LYS A C 1
ATOM 693 O O . LYS A 1 87 ? 4.487 8.676 9.406 1.00 97.50 87 LYS A O 1
ATOM 698 N N . ILE A 1 88 ? 5.103 6.829 8.290 1.00 97.31 88 ILE A N 1
ATOM 699 C CA . ILE A 1 88 ? 4.016 5.982 8.805 1.00 97.31 88 ILE A CA 1
ATOM 700 C C . ILE A 1 88 ? 4.166 5.770 10.318 1.00 97.31 88 ILE A C 1
ATOM 702 O O . ILE A 1 88 ? 3.192 5.903 11.049 1.00 97.31 88 ILE A O 1
ATOM 706 N N . LYS A 1 89 ? 5.379 5.487 10.811 1.00 97.38 89 LYS A N 1
ATOM 707 C CA . LYS A 1 89 ? 5.641 5.282 12.249 1.00 97.38 89 LYS A CA 1
ATOM 708 C C . LYS A 1 89 ? 5.441 6.537 13.100 1.00 97.38 89 LYS A C 1
ATOM 710 O O . LYS A 1 89 ? 5.166 6.419 14.289 1.00 97.38 89 LYS A O 1
ATOM 715 N N . SER A 1 90 ? 5.642 7.719 12.521 1.00 96.50 90 SER A N 1
ATOM 716 C CA . SER A 1 90 ? 5.456 9.002 13.209 1.00 96.50 90 SER A CA 1
ATOM 717 C C . SER A 1 90 ? 4.015 9.513 13.172 1.00 96.50 90 SER A C 1
ATOM 719 O O . SER A 1 90 ? 3.744 10.559 13.760 1.00 96.50 90 SER A O 1
ATOM 721 N N . ASN A 1 91 ? 3.100 8.794 12.510 1.00 90.94 91 ASN A N 1
ATOM 722 C CA . ASN A 1 91 ? 1.675 9.098 12.502 1.00 90.94 91 ASN A CA 1
ATOM 723 C C . ASN A 1 91 ? 1.008 8.486 13.758 1.00 90.94 91 ASN A C 1
ATOM 725 O O . ASN A 1 91 ? 0.976 7.257 13.859 1.00 90.94 91 ASN A O 1
ATOM 729 N N . PRO A 1 92 ? 0.573 9.308 14.734 1.00 80.50 92 PRO A N 1
ATOM 730 C CA . PRO A 1 92 ? 0.071 8.844 16.030 1.00 80.50 92 PRO A CA 1
ATOM 731 C C . PRO A 1 92 ? -1.287 8.133 15.975 1.00 80.50 92 PRO A C 1
ATOM 733 O O . PRO A 1 92 ? -2.088 8.408 15.054 1.00 80.50 92 PRO A O 1
#

Sequence (92 aa):
KLKDLPRKRVFIYDSEDGQPFTAFEGYTTNILKLIGADNVMSGLGVDKTWAKGSWETVIAQNPDYIIIADYGTSIRNDDDFQQKIEKIKSNP

Secondary structure (DSSP, 8-state):
-GGGSPPEEEEEE-EEESEEEEE-SSHHHHHHHHTTEEETTTTSS---SEEE--HHHHHHH--SEEEE----S-TT--HHHHHHHHHHHT--